Protein AF-A0A9W6LP93-F1 (afdb_monomer_lite)

Foldseek 3Di:
DDPDPDDDPVLLVVLLVCQQLADDLVVSCVVVVHDSVVSVVVCVVVVRDGHPNPVVVVVVVVVVVVVVLVVVLVVVVVVLVVLVVVLVVVVVVCVVVVNDPPDPVVVVVSVVSVVVSVVVVVVSCVVSVDDDPVRVVVVVVVVVVVVVVVVCVVVVNPPPDPPPPPPD

Radius of gyration: 28.17 Å; chains: 1; bounding box: 49×74×69 Å

Secondary structure (DSSP, 8-state):
-----PPPHHHHHHHHHHHHTT--HHHHHHHTT--HHHHHHHHHHTTPPPPSTHHHHHHHHHHHHHHHHHHHHHHHHHHHHHHHHHHHHHHHHHHHHT---SSHHHHHHHHHHHHHHHHHHHHHHHHTTPPPHHHHHHHHHHHHHHHHHHHHHHTT------------

Structure (mmCIF, N/CA/C/O backbone):
data_AF-A0A9W6LP93-F1
#
_entry.id   AF-A0A9W6LP93-F1
#
loop_
_atom_site.group_PDB
_atom_site.id
_atom_site.type_symbol
_atom_site.label_atom_id
_atom_site.label_alt_id
_atom_site.label_comp_id
_atom_site.label_asym_id
_atom_site.label_entity_id
_atom_site.label_seq_id
_atom_site.pdbx_PDB_ins_code
_atom_site.Cartn_x
_atom_site.Cartn_y
_atom_site.Cartn_z
_atom_site.occupancy
_atom_site.B_iso_or_equiv
_atom_site.auth_seq_id
_atom_site.auth_comp_id
_atom_site.auth_asym_id
_atom_site.auth_atom_id
_atom_site.pdbx_PDB_model_num
ATOM 1 N N . MET A 1 1 ? 4.139 37.534 33.319 1.00 37.84 1 MET A N 1
ATOM 2 C CA . MET A 1 1 ? 2.987 36.620 33.136 1.00 37.84 1 MET A CA 1
ATOM 3 C C . MET A 1 1 ? 2.966 36.154 31.688 1.00 37.84 1 MET A C 1
ATOM 5 O O . MET A 1 1 ? 2.902 36.997 30.801 1.00 37.84 1 MET A O 1
ATOM 9 N N . ALA A 1 2 ? 3.102 34.851 31.432 1.00 42.28 2 ALA A N 1
ATOM 10 C CA . ALA A 1 2 ? 3.089 34.320 30.070 1.00 42.28 2 ALA A CA 1
ATOM 11 C C . ALA A 1 2 ? 1.690 34.501 29.456 1.00 42.28 2 ALA A C 1
ATOM 13 O O . ALA A 1 2 ? 0.697 34.064 30.034 1.00 42.28 2 ALA A O 1
ATOM 14 N N . LYS A 1 3 ? 1.603 35.183 28.306 1.00 46.81 3 LYS A N 1
ATOM 15 C CA . LYS A 1 3 ? 0.358 35.322 27.539 1.00 46.81 3 LYS A CA 1
ATOM 16 C C . LYS A 1 3 ? -0.123 33.922 27.153 1.00 46.81 3 LYS A C 1
ATOM 18 O O . LYS A 1 3 ? 0.509 33.273 26.323 1.00 46.81 3 LYS A O 1
ATOM 23 N N . TYR A 1 4 ? -1.226 33.458 27.736 1.00 54.25 4 TYR A N 1
ATOM 24 C CA . TYR A 1 4 ? -1.895 32.241 27.281 1.00 54.25 4 TYR A CA 1
ATOM 25 C C . TYR A 1 4 ? -2.209 32.396 25.788 1.00 54.25 4 TYR A C 1
ATOM 27 O O . TYR A 1 4 ? -2.968 33.288 25.400 1.00 54.25 4 TYR A O 1
ATOM 35 N N . LYS A 1 5 ? -1.589 31.568 24.936 1.00 62.09 5 LYS A N 1
ATOM 36 C CA . LYS A 1 5 ? -1.922 31.508 23.507 1.00 62.09 5 LYS A CA 1
ATOM 37 C C . LYS A 1 5 ? -3.396 31.122 23.406 1.00 62.09 5 LYS A C 1
ATOM 39 O O . LYS A 1 5 ? -3.784 30.018 23.781 1.00 62.09 5 LYS A O 1
ATOM 44 N N . LYS A 1 6 ? -4.226 32.060 22.953 1.00 69.19 6 LYS A N 1
ATOM 45 C CA . LYS A 1 6 ? -5.655 31.832 22.749 1.00 69.19 6 LYS A CA 1
ATOM 46 C C . LYS A 1 6 ? -5.806 30.787 21.643 1.00 69.19 6 LYS A C 1
ATOM 48 O O . LYS A 1 6 ? -5.280 30.979 20.549 1.00 69.19 6 LYS A O 1
ATOM 53 N N . ILE A 1 7 ? -6.485 29.683 21.942 1.00 76.81 7 ILE A N 1
ATOM 54 C CA . ILE A 1 7 ? -6.776 28.640 20.954 1.00 76.81 7 ILE A CA 1
ATOM 55 C C . ILE A 1 7 ? -7.677 29.258 19.870 1.00 76.81 7 ILE A C 1
ATOM 57 O O . ILE A 1 7 ? -8.696 29.861 20.227 1.00 76.81 7 ILE A O 1
ATOM 61 N N . PRO A 1 8 ? -7.325 29.143 18.576 1.00 84.50 8 PRO A N 1
ATOM 62 C CA . PRO A 1 8 ? -8.173 29.614 17.486 1.00 84.50 8 PRO A CA 1
ATOM 63 C C . PRO A 1 8 ? -9.563 28.971 17.532 1.00 84.50 8 PRO A C 1
ATOM 65 O O . PRO A 1 8 ? -9.696 27.788 17.843 1.00 84.50 8 PRO A O 1
ATOM 68 N N . THR A 1 9 ? -10.606 29.731 17.191 1.00 83.06 9 THR A N 1
ATOM 69 C CA . THR A 1 9 ? -12.001 29.260 17.265 1.00 83.06 9 THR A CA 1
ATOM 70 C C . THR A 1 9 ? -12.235 28.001 16.429 1.00 83.06 9 THR A C 1
ATOM 72 O O . THR A 1 9 ? -12.876 27.076 16.910 1.00 83.06 9 THR A O 1
ATOM 75 N N . GLN A 1 10 ? -11.652 27.926 15.227 1.00 84.44 10 GLN A N 1
ATOM 76 C CA . GLN A 1 10 ? -11.741 26.749 14.352 1.00 84.44 10 GLN A CA 1
ATOM 77 C C . GLN A 1 10 ? -11.170 25.492 15.021 1.00 84.44 10 GLN A C 1
ATOM 79 O O . GLN A 1 10 ? -11.853 24.476 15.115 1.00 84.44 10 GLN A O 1
ATOM 84 N N . LEU A 1 11 ? -9.964 25.603 15.585 1.00 86.75 11 LEU A N 1
ATOM 85 C CA . LEU A 1 11 ? -9.295 24.510 16.289 1.00 86.75 11 LEU A CA 1
ATOM 86 C C . LEU A 1 11 ? -10.119 24.033 17.492 1.00 86.75 11 LEU A C 1
ATOM 88 O O . LEU A 1 11 ? -10.271 22.843 17.738 1.00 86.75 11 LEU A O 1
ATOM 92 N N . LYS A 1 12 ? -10.714 24.973 18.227 1.00 88.50 12 LYS A N 1
ATOM 93 C CA . LYS A 1 12 ? -11.593 24.668 19.354 1.00 88.50 12 LYS A CA 1
ATOM 94 C C . LYS A 1 12 ? -12.866 23.931 18.927 1.00 88.50 12 LYS A C 1
ATOM 96 O O . LYS A 1 12 ? -13.280 23.010 19.625 1.00 88.50 12 LYS A O 1
ATOM 101 N N . THR A 1 13 ? -13.472 24.304 17.799 1.00 87.62 13 THR A N 1
ATOM 102 C CA . THR A 1 13 ? -14.646 23.612 17.246 1.00 87.62 13 THR A CA 1
ATOM 103 C C . THR A 1 13 ? -14.311 22.185 16.816 1.00 87.62 13 THR A C 1
ATOM 105 O O . THR A 1 13 ? -15.096 21.278 17.079 1.00 87.62 13 THR A O 1
ATOM 108 N N . GLU A 1 14 ? -13.148 21.960 16.204 1.00 87.00 14 GLU A N 1
ATOM 109 C CA . GLU A 1 14 ? -12.688 20.612 15.844 1.00 87.00 14 GLU A CA 1
ATOM 110 C C . GLU A 1 14 ? -12.449 19.736 17.074 1.00 87.00 14 GLU A C 1
ATOM 112 O O . GLU A 1 14 ? -12.938 18.607 17.138 1.00 87.00 14 GLU A O 1
ATOM 117 N N . ILE A 1 15 ? -11.763 20.276 18.085 1.00 89.75 15 ILE A N 1
ATOM 118 C CA . ILE A 1 15 ? -11.504 19.569 19.342 1.00 89.75 15 ILE A CA 1
ATOM 119 C C . ILE A 1 15 ? -12.822 19.241 20.054 1.00 89.75 15 ILE A C 1
ATOM 121 O O . ILE A 1 15 ? -12.988 18.119 20.532 1.00 89.75 15 ILE A O 1
ATOM 125 N N . LYS A 1 16 ? -13.775 20.183 20.082 1.00 88.75 16 LYS A N 1
ATOM 126 C CA . LYS A 1 16 ? -15.115 19.960 20.637 1.00 88.75 16 LYS A CA 1
ATOM 127 C C . LYS A 1 16 ? -15.821 18.812 19.920 1.00 88.75 16 LYS A C 1
ATOM 129 O O . LYS A 1 16 ? -16.238 17.873 20.583 1.00 88.75 16 LYS A O 1
ATOM 134 N N . LYS A 1 17 ? -15.888 18.837 18.583 1.00 86.94 17 LYS A N 1
ATOM 135 C CA . LYS A 1 17 ? -16.506 17.760 17.788 1.00 86.94 17 LYS A CA 1
ATOM 136 C C . LYS A 1 17 ? -15.881 16.396 18.082 1.00 86.94 17 LYS A C 1
ATOM 138 O O . LYS A 1 17 ? -16.599 15.416 18.246 1.00 86.94 17 LYS A O 1
ATOM 143 N N . ALA A 1 18 ? -14.554 16.328 18.174 1.00 82.94 18 ALA A N 1
ATOM 144 C CA . ALA A 1 18 ? -13.855 15.081 18.463 1.00 82.94 18 ALA A CA 1
ATOM 145 C C . ALA A 1 18 ? -14.133 14.574 19.891 1.00 82.94 18 ALA A C 1
ATOM 147 O O . ALA A 1 18 ? -14.375 13.384 20.093 1.00 82.94 18 ALA A O 1
ATOM 148 N N . TYR A 1 19 ? -14.160 15.470 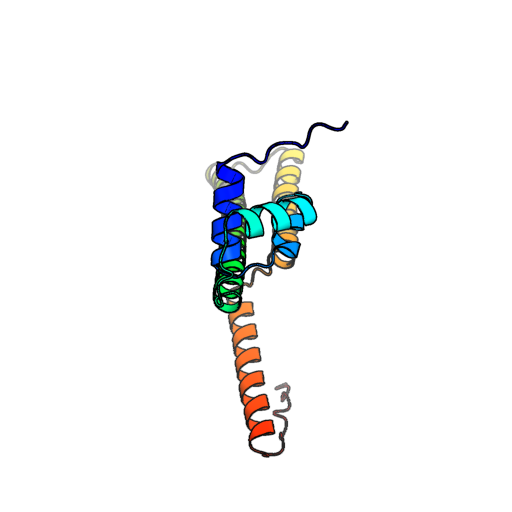20.880 1.00 86.69 19 TYR A N 1
ATOM 149 C CA . TYR A 1 19 ? -14.516 15.129 22.258 1.00 86.69 19 TYR A CA 1
ATOM 150 C C . TYR A 1 19 ? -15.979 14.673 22.381 1.00 86.69 19 TYR A C 1
ATOM 152 O O . TYR A 1 19 ? -16.273 13.655 23.012 1.00 86.69 19 TYR A O 1
ATOM 160 N N . GLU A 1 20 ? -16.892 15.374 21.709 1.00 85.31 20 GLU A N 1
ATOM 161 C CA . GLU A 1 20 ? -18.321 15.047 21.673 1.00 85.31 20 GLU A CA 1
ATOM 162 C C . GLU A 1 20 ? -18.627 13.756 20.926 1.00 85.31 20 GLU A C 1
ATOM 164 O O . GLU A 1 20 ? -19.618 13.097 21.219 1.00 85.31 20 GLU A O 1
ATOM 169 N N . ALA A 1 21 ? -17.749 13.332 20.026 1.00 77.25 21 ALA A N 1
ATOM 170 C CA . ALA A 1 21 ? -17.847 12.027 19.398 1.00 77.25 21 ALA A CA 1
ATOM 171 C C . ALA A 1 21 ? -17.104 10.918 20.189 1.00 77.25 21 ALA A C 1
ATOM 173 O O . ALA A 1 21 ? -17.240 9.737 19.875 1.00 77.25 21 ALA A O 1
ATOM 174 N N . GLY A 1 22 ? -16.416 11.258 21.289 1.00 76.31 22 GLY A N 1
ATOM 175 C CA . GLY A 1 22 ? -15.951 10.306 22.309 1.00 76.31 22 GLY A CA 1
ATOM 176 C C . GLY A 1 22 ? -14.435 10.185 22.494 1.00 76.31 22 GLY A C 1
ATOM 177 O O . GLY A 1 22 ? -13.992 9.338 23.276 1.00 76.31 22 GLY A O 1
ATOM 178 N N . VAL A 1 23 ? -13.629 11.010 21.816 1.00 81.75 23 VAL A N 1
ATOM 179 C CA . VAL A 1 23 ? -12.166 11.057 22.014 1.00 81.75 23 VAL A CA 1
ATOM 180 C C . VAL A 1 23 ? -11.833 11.645 23.389 1.00 81.75 23 VAL A C 1
ATOM 182 O O . VAL A 1 23 ? -12.541 12.518 23.887 1.00 81.75 23 VAL A O 1
ATOM 185 N N . ASP A 1 24 ? -10.770 11.164 24.040 1.00 83.81 24 ASP A N 1
ATOM 186 C CA . ASP A 1 24 ? -10.364 11.690 25.344 1.00 83.81 24 ASP A CA 1
ATOM 187 C C . ASP A 1 24 ? -9.682 13.065 25.239 1.00 83.81 24 ASP A C 1
ATOM 189 O O . ASP A 1 24 ? -8.966 13.348 24.278 1.00 83.81 24 ASP A O 1
ATOM 193 N N . LEU A 1 25 ? -9.860 13.922 26.250 1.00 86.81 25 LEU A N 1
ATOM 194 C CA . LEU A 1 25 ? -9.180 15.221 26.310 1.00 86.81 25 LEU A CA 1
ATOM 195 C C . LEU A 1 25 ? -7.658 15.062 26.377 1.00 86.81 25 LEU A C 1
ATOM 197 O O . LEU A 1 25 ? -6.948 15.940 25.890 1.00 86.81 25 LEU A O 1
ATOM 201 N N . VAL A 1 26 ? -7.155 13.964 26.953 1.00 86.88 26 VAL A N 1
ATOM 202 C CA . VAL A 1 26 ? -5.719 13.655 26.961 1.00 86.88 26 VAL A CA 1
ATOM 203 C C . VAL A 1 26 ? -5.217 13.424 25.534 1.00 86.88 26 VAL A C 1
ATOM 205 O O . VAL A 1 26 ? -4.268 14.082 25.109 1.00 86.88 26 VAL A O 1
ATOM 208 N N . ASP A 1 27 ? -5.899 12.586 24.755 1.00 82.56 27 ASP A N 1
ATOM 209 C CA . ASP A 1 27 ? -5.523 12.291 23.365 1.00 82.56 27 ASP A CA 1
ATOM 210 C C . ASP A 1 27 ? -5.591 13.551 22.487 1.00 82.56 27 ASP A C 1
ATOM 212 O O . ASP A 1 27 ? -4.694 13.827 21.688 1.00 82.56 27 ASP A O 1
ATOM 216 N N . LEU A 1 28 ? -6.624 14.375 22.687 1.00 86.38 28 LEU A N 1
ATOM 217 C CA . LEU A 1 28 ? -6.778 15.656 21.994 1.00 86.38 28 LEU A CA 1
ATOM 218 C C . LEU A 1 28 ? -5.684 16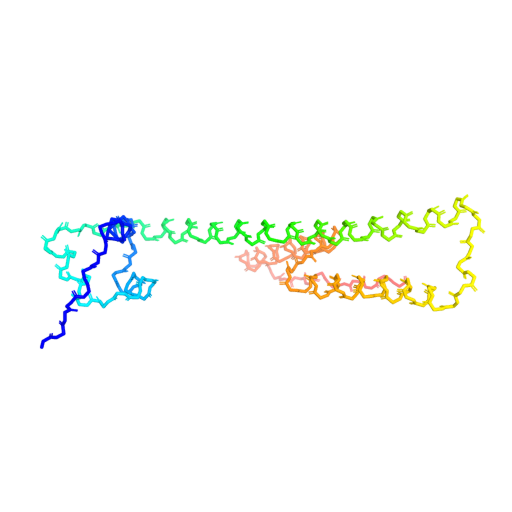.659 22.378 1.00 86.38 28 LEU A C 1
ATOM 220 O O . LEU A 1 28 ? -5.221 17.414 21.523 1.00 86.38 28 LEU A O 1
ATOM 224 N N . SER A 1 29 ? -5.240 16.652 23.639 1.00 86.81 29 SER A N 1
ATOM 225 C CA . SER A 1 29 ? -4.146 17.508 24.112 1.00 86.81 29 SER A CA 1
ATOM 226 C C . SER A 1 29 ? -2.825 17.192 23.406 1.00 86.81 29 SER A C 1
ATOM 228 O O . SER A 1 29 ? -2.111 18.109 22.996 1.00 86.81 29 SER A O 1
ATOM 230 N N . ILE A 1 30 ? -2.557 15.902 23.175 1.00 83.44 30 ILE A N 1
ATOM 231 C CA . ILE A 1 30 ? -1.377 15.420 22.451 1.00 83.44 30 ILE A CA 1
ATOM 232 C C . ILE A 1 30 ? -1.504 15.761 20.963 1.00 83.44 30 ILE A C 1
ATOM 234 O O . ILE A 1 30 ? -0.630 16.429 20.416 1.00 83.44 30 ILE A O 1
ATOM 238 N N . LYS A 1 31 ? -2.617 15.369 20.323 1.00 83.75 31 LYS A N 1
ATOM 239 C CA . LYS A 1 31 ? -2.844 15.547 18.878 1.00 83.75 31 LYS A CA 1
ATOM 240 C C . LYS A 1 31 ? -2.739 17.005 18.436 1.00 83.75 31 LYS A C 1
ATOM 242 O O . LYS A 1 31 ? -2.149 17.293 17.401 1.00 83.75 31 LYS A O 1
ATOM 247 N N . TYR A 1 32 ? -3.319 17.919 19.210 1.00 84.62 32 TYR A N 1
ATOM 248 C CA . TYR A 1 32 ? -3.375 19.336 18.857 1.00 84.62 32 TYR A CA 1
ATOM 249 C C . TYR A 1 32 ? -2.314 20.183 19.568 1.00 84.62 32 TYR A C 1
ATOM 251 O O . TYR A 1 32 ? -2.313 21.406 19.423 1.00 84.62 32 TYR A O 1
ATOM 259 N N . THR A 1 33 ? -1.387 19.568 20.314 1.00 85.38 33 THR A N 1
ATOM 260 C CA . THR A 1 33 ? -0.314 20.256 21.061 1.00 85.38 33 THR A CA 1
ATOM 261 C C . THR A 1 33 ? -0.833 21.355 22.000 1.00 85.38 33 THR A C 1
ATOM 263 O O . THR A 1 33 ? -0.236 22.421 22.159 1.00 85.38 33 THR A O 1
ATOM 266 N N . VAL A 1 34 ? -1.981 21.104 22.631 1.00 85.31 34 VAL A N 1
ATOM 267 C CA . VAL A 1 34 ? -2.620 22.028 23.575 1.00 85.31 34 VAL A CA 1
ATOM 268 C C . VAL A 1 34 ? -2.460 21.483 24.986 1.00 85.31 34 VAL A C 1
ATOM 270 O O . VAL A 1 34 ? -2.640 20.297 25.225 1.00 85.31 34 VAL A O 1
ATOM 273 N N . ASN A 1 35 ? -2.174 22.348 25.958 1.00 87.94 35 ASN A N 1
ATOM 274 C CA . ASN A 1 35 ? -2.078 21.931 27.353 1.00 87.94 35 ASN A CA 1
ATOM 275 C C . ASN A 1 35 ? -3.410 21.327 27.858 1.00 87.94 35 ASN A C 1
ATOM 277 O O . ASN A 1 35 ? -4.460 21.970 27.784 1.00 87.94 35 ASN A O 1
ATOM 281 N N . TYR A 1 36 ? -3.351 20.122 28.436 1.00 87.12 36 TYR A N 1
ATOM 282 C CA . TYR A 1 36 ? -4.517 19.397 28.955 1.00 87.12 36 TYR A CA 1
ATOM 283 C C . TYR A 1 36 ? -5.344 20.204 29.968 1.00 87.12 36 TYR A C 1
ATOM 285 O O . TYR A 1 36 ? -6.569 20.244 29.872 1.00 87.12 36 TYR A O 1
ATOM 293 N N . GLY A 1 37 ? -4.700 20.909 30.904 1.00 85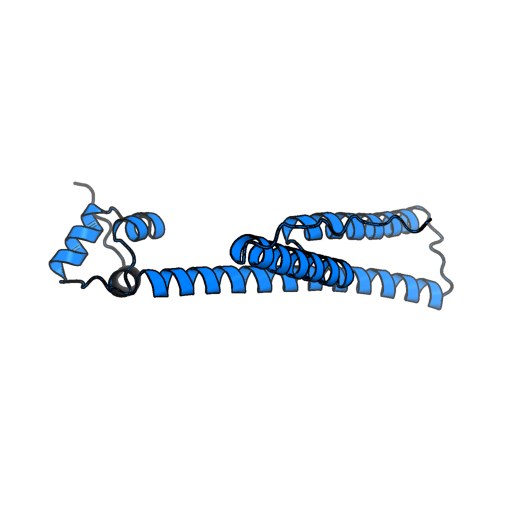.62 37 GLY A N 1
ATOM 294 C CA . GLY A 1 37 ? -5.397 21.747 31.885 1.00 85.62 37 GLY A CA 1
ATOM 295 C C . GLY A 1 37 ? -6.176 22.891 31.230 1.00 85.62 37 GLY A C 1
ATOM 296 O O . GLY A 1 37 ? -7.272 23.235 31.667 1.00 85.62 37 GLY A O 1
ATOM 297 N N . THR A 1 38 ? -5.660 23.425 30.120 1.00 86.00 38 THR A N 1
ATOM 298 C CA . THR A 1 38 ? -6.366 24.442 29.324 1.00 86.00 38 THR A CA 1
ATOM 299 C C . THR A 1 38 ? -7.599 23.849 28.643 1.00 86.00 38 THR A C 1
ATOM 301 O O . THR A 1 38 ? -8.674 24.442 28.707 1.00 86.00 38 THR A O 1
ATOM 304 N N . LEU A 1 39 ? -7.473 22.661 28.043 1.00 88.31 39 LEU A N 1
ATOM 305 C CA . LEU A 1 39 ? -8.597 21.959 27.418 1.00 88.31 39 LEU A CA 1
ATOM 306 C C . LEU A 1 39 ? -9.677 21.565 28.423 1.00 88.31 39 LEU A C 1
ATOM 308 O O . LEU A 1 39 ? -10.854 21.793 28.161 1.00 88.31 39 LEU A O 1
ATOM 312 N N . ARG A 1 40 ? -9.288 21.051 29.593 1.00 88.50 40 ARG A N 1
ATOM 313 C CA . ARG A 1 40 ? -10.213 20.694 30.675 1.00 88.50 40 ARG A CA 1
ATOM 314 C C . ARG A 1 40 ? -11.012 21.903 31.162 1.00 88.50 40 ARG A C 1
ATOM 316 O O . ARG A 1 40 ? -12.225 21.802 31.323 1.00 88.50 40 ARG A O 1
ATOM 323 N N . ASN A 1 41 ? -10.355 23.050 31.337 1.00 90.44 41 ASN A N 1
ATOM 324 C CA . ASN A 1 41 ? -11.024 24.289 31.738 1.00 90.44 41 ASN A CA 1
ATOM 325 C C . ASN A 1 41 ? -12.019 24.774 30.678 1.00 90.44 41 ASN A C 1
ATOM 327 O O . ASN A 1 41 ? -13.111 25.217 31.022 1.00 90.44 41 ASN A O 1
ATOM 331 N N . ILE A 1 42 ? -11.665 24.681 29.394 1.00 88.69 42 ILE A N 1
ATOM 332 C CA . ILE A 1 42 ? -12.557 25.066 28.293 1.00 88.69 42 ILE A CA 1
ATOM 333 C C . ILE A 1 42 ? -13.755 24.121 28.212 1.00 88.69 42 ILE A C 1
ATOM 335 O O . ILE A 1 42 ? -14.887 24.594 28.195 1.00 88.69 42 ILE A O 1
ATOM 339 N N . ALA A 1 43 ? -13.509 22.810 28.211 1.00 87.25 43 ALA A N 1
ATOM 340 C CA . ALA A 1 43 ? -14.552 21.796 28.131 1.00 87.25 43 ALA A CA 1
ATOM 341 C C . ALA A 1 43 ? -15.544 21.911 29.295 1.00 87.25 43 ALA A C 1
ATOM 343 O O . ALA A 1 43 ? -16.746 21.799 29.087 1.00 87.25 43 ALA A O 1
ATOM 344 N N . SER A 1 44 ? -15.050 22.200 30.505 1.00 87.31 44 SER A N 1
ATOM 345 C CA . SER A 1 44 ? -15.898 22.425 31.677 1.00 87.31 44 SER A CA 1
ATOM 346 C C . SER A 1 44 ? -16.673 23.739 31.604 1.00 87.31 44 SER A C 1
ATOM 348 O O . SER A 1 44 ? -17.846 23.757 31.952 1.00 87.31 44 SER A O 1
ATOM 350 N N . LYS A 1 45 ? -16.039 24.840 31.175 1.00 90.25 45 LYS A N 1
ATOM 351 C CA . LYS A 1 45 ? -16.685 26.161 31.096 1.00 90.25 45 LYS A CA 1
ATOM 352 C C . LYS A 1 45 ? -17.779 26.213 30.027 1.00 90.25 45 LYS A C 1
ATOM 354 O O . LYS A 1 45 ? -18.699 27.013 30.134 1.00 90.25 45 LYS A O 1
ATOM 359 N N . GLU A 1 46 ? -17.642 25.401 28.987 1.00 88.56 46 GLU A N 1
ATOM 360 C CA . GLU A 1 46 ? -18.568 25.342 27.854 1.00 88.56 46 GLU A CA 1
ATOM 361 C C . GLU A 1 46 ? -19.424 24.075 27.831 1.00 88.56 46 GLU A C 1
ATOM 363 O O . GLU A 1 46 ? -20.053 23.792 26.812 1.00 88.56 46 GLU A O 1
ATOM 368 N N . GLU A 1 47 ? -19.420 23.316 28.929 1.00 86.44 47 GLU A N 1
ATOM 369 C CA . GLU A 1 47 ? -20.287 22.154 29.149 1.00 86.44 47 GLU A CA 1
ATOM 370 C C . GLU A 1 47 ? -20.231 21.103 28.029 1.00 86.44 47 GLU A C 1
ATOM 372 O O . GLU A 1 47 ? -21.244 20.522 27.634 1.00 86.44 47 GLU A O 1
ATOM 377 N N . TRP A 1 48 ? -19.033 20.839 27.502 1.00 89.56 48 TRP A N 1
ATOM 378 C CA . TRP A 1 48 ? -18.862 19.847 26.445 1.00 89.56 48 TRP A CA 1
ATOM 379 C C . TRP A 1 48 ? -19.259 18.451 26.946 1.00 89.56 48 TRP A C 1
ATOM 381 O O . TRP A 1 48 ? -18.813 18.004 28.006 1.00 89.56 48 TRP A O 1
ATOM 391 N N . GLN A 1 49 ? -20.055 17.733 26.154 1.00 80.94 49 GLN A N 1
ATOM 392 C CA . GLN A 1 49 ? -20.572 16.411 26.511 1.00 80.94 49 GLN A CA 1
ATOM 393 C C . GLN A 1 49 ? -19.742 15.320 25.848 1.00 80.94 49 GLN A C 1
ATOM 395 O O . GLN A 1 49 ? -19.660 15.276 24.630 1.00 80.94 49 GLN A O 1
ATOM 400 N N . LYS A 1 50 ? -19.138 14.408 26.616 1.00 80.69 50 LYS A N 1
ATOM 401 C CA . LYS A 1 50 ? -18.364 13.312 26.016 1.00 80.69 50 LYS A CA 1
ATOM 402 C C . LYS A 1 50 ? -19.302 12.297 25.363 1.00 80.69 50 LYS A C 1
ATOM 404 O O . LYS A 1 50 ? -20.142 11.699 26.037 1.00 80.69 50 LYS A O 1
ATOM 409 N N . GLY A 1 51 ? -19.118 12.052 24.070 1.00 70.56 51 GLY A N 1
ATOM 410 C CA . GLY A 1 51 ? -19.852 11.008 23.358 1.00 70.56 51 GLY A CA 1
ATOM 411 C C . GLY A 1 51 ? -19.480 9.611 23.841 1.00 70.56 51 GLY A C 1
ATOM 412 O O . GLY A 1 51 ? -18.317 9.319 24.117 1.00 70.56 51 GLY A O 1
ATOM 413 N N . LYS A 1 52 ? -20.458 8.700 23.885 1.00 64.00 52 LYS A N 1
ATOM 414 C CA . LYS A 1 52 ? -20.218 7.264 24.138 1.00 64.00 52 LYS A CA 1
ATOM 415 C C . LYS A 1 52 ? -19.652 6.529 22.913 1.00 64.00 52 LYS A C 1
ATOM 417 O O . LYS A 1 52 ? -19.305 5.356 23.000 1.00 64.00 52 LYS A O 1
ATOM 422 N N . SER A 1 53 ? -19.512 7.223 21.787 1.00 63.78 53 SER A N 1
ATOM 423 C CA . SER A 1 53 ? -19.191 6.662 20.472 1.00 63.78 53 SER A CA 1
ATOM 424 C C . SER A 1 53 ? -17.695 6.434 20.229 1.00 63.78 53 SER A C 1
ATOM 426 O O . SER A 1 53 ? -17.298 6.254 19.082 1.00 63.78 53 SER A O 1
ATOM 428 N N . LYS A 1 54 ? -16.857 6.393 21.278 1.00 64.69 54 LYS A N 1
ATOM 429 C CA . LYS A 1 54 ? -15.397 6.206 21.161 1.00 64.69 54 LYS A CA 1
ATOM 430 C C . LYS A 1 54 ? -15.028 5.012 20.275 1.00 64.69 54 LYS A C 1
ATOM 432 O O . LYS A 1 54 ? -14.130 5.140 19.453 1.00 64.69 54 LYS A O 1
ATOM 437 N N . ALA A 1 55 ? -15.735 3.889 20.410 1.00 62.47 55 ALA A N 1
ATOM 438 C CA . ALA A 1 55 ? -15.506 2.702 19.586 1.00 62.47 55 ALA A CA 1
ATOM 439 C C . ALA A 1 55 ? -15.828 2.947 18.101 1.00 62.47 55 ALA A C 1
ATOM 441 O O . ALA A 1 55 ? -15.066 2.536 17.236 1.00 62.47 55 ALA A O 1
ATOM 442 N N . ILE A 1 56 ? -16.910 3.675 17.809 1.00 65.19 56 ILE A N 1
ATOM 443 C CA . ILE A 1 56 ? -17.321 4.022 16.439 1.00 65.19 56 ILE A CA 1
ATOM 444 C C . ILE A 1 56 ? -16.325 5.004 15.815 1.00 65.19 56 ILE A C 1
ATOM 446 O O . ILE A 1 56 ? -15.934 4.838 14.668 1.00 65.19 56 ILE A O 1
ATOM 450 N N . LEU A 1 57 ? -15.860 6.001 16.573 1.00 65.81 57 LEU A N 1
ATOM 451 C CA . LEU A 1 57 ? -14.817 6.908 16.103 1.00 65.81 57 LEU A CA 1
ATOM 452 C C . LEU A 1 57 ? -13.477 6.212 15.885 1.00 65.81 57 LEU A C 1
ATOM 454 O O . LEU A 1 57 ? -12.803 6.501 14.906 1.00 65.81 57 LEU A O 1
ATOM 458 N N . GLN A 1 58 ? -13.066 5.336 16.803 1.00 68.06 58 GLN A N 1
ATOM 459 C CA . GLN A 1 58 ? -11.836 4.566 16.640 1.00 68.06 58 GLN A CA 1
ATOM 460 C C . GLN A 1 58 ? -11.919 3.695 15.392 1.00 68.06 58 GLN A C 1
ATOM 462 O O . GLN A 1 58 ? -10.975 3.685 14.614 1.00 68.06 58 GLN A O 1
ATOM 467 N N . GLN A 1 59 ? -13.063 3.050 15.167 1.00 71.19 59 GLN A N 1
ATOM 468 C CA . GLN A 1 59 ? -13.317 2.290 13.952 1.00 71.19 59 GLN A CA 1
ATOM 469 C C . GLN A 1 59 ? -13.228 3.177 12.702 1.00 71.19 59 GLN A C 1
ATOM 471 O O . GLN A 1 59 ? -12.496 2.838 11.783 1.00 71.19 59 GLN A O 1
ATOM 476 N N . ALA A 1 60 ? -13.874 4.347 12.698 1.00 71.62 60 ALA A N 1
ATOM 477 C CA . ALA A 1 60 ? -13.834 5.275 11.567 1.00 71.62 60 ALA A CA 1
ATOM 478 C C . ALA A 1 60 ? -12.420 5.819 11.283 1.00 71.62 60 ALA A C 1
ATOM 480 O O . ALA A 1 60 ? -12.036 5.968 10.129 1.00 71.62 60 ALA A O 1
ATOM 481 N N . ILE A 1 61 ? -11.627 6.097 12.324 1.00 72.56 61 ILE A N 1
ATOM 482 C CA . ILE A 1 61 ? -10.226 6.528 12.183 1.00 72.56 61 ILE A CA 1
ATOM 483 C C . ILE A 1 61 ? -9.370 5.390 11.618 1.00 72.56 61 ILE A C 1
ATOM 485 O O . ILE A 1 61 ? -8.548 5.625 10.740 1.00 72.56 61 ILE A O 1
ATOM 489 N N . ILE A 1 62 ? -9.568 4.160 12.100 1.00 75.06 62 ILE A N 1
ATOM 490 C CA . ILE A 1 62 ? -8.867 2.978 11.586 1.00 75.06 62 ILE A CA 1
ATOM 491 C C . ILE A 1 62 ? -9.239 2.735 10.119 1.00 75.06 62 ILE A C 1
ATOM 493 O O . ILE A 1 62 ? -8.358 2.465 9.310 1.00 75.06 62 ILE A O 1
ATOM 497 N N . GLU A 1 63 ? -10.515 2.855 9.758 1.00 76.81 63 GLU A N 1
ATOM 498 C CA . GLU A 1 63 ? -10.991 2.706 8.378 1.00 76.81 63 GLU A CA 1
ATOM 499 C C . GLU A 1 63 ? -10.430 3.787 7.446 1.00 76.81 63 GLU A C 1
ATOM 501 O O . GLU A 1 63 ? -10.013 3.469 6.332 1.00 76.81 63 GLU A O 1
ATOM 506 N N . ASP A 1 64 ? -10.354 5.038 7.903 1.00 78.25 64 ASP A N 1
ATOM 507 C CA . ASP A 1 64 ? -9.731 6.144 7.166 1.00 78.25 64 ASP A CA 1
ATOM 508 C C . ASP A 1 64 ? -8.224 5.903 6.958 1.00 78.25 64 ASP A C 1
ATOM 510 O O . ASP A 1 64 ? -7.721 6.008 5.838 1.00 78.25 64 ASP A O 1
ATOM 514 N N . ASP A 1 65 ? -7.505 5.483 8.002 1.00 75.62 65 ASP A N 1
ATOM 515 C CA . ASP A 1 65 ? -6.083 5.134 7.910 1.00 75.62 65 ASP A CA 1
ATOM 516 C C . ASP A 1 65 ? -5.836 3.926 6.992 1.00 75.62 65 ASP A C 1
ATOM 518 O O . ASP A 1 65 ? -4.855 3.908 6.243 1.00 75.62 65 ASP A O 1
ATOM 522 N N . ILE A 1 66 ? -6.712 2.915 7.019 1.00 79.50 66 ILE A N 1
ATOM 523 C CA . ILE A 1 66 ? -6.650 1.769 6.101 1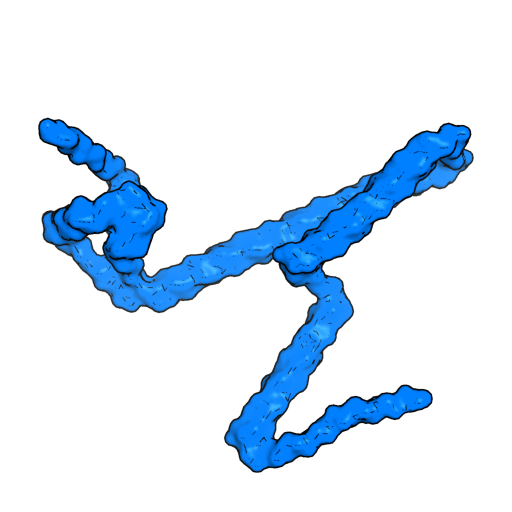.00 79.50 66 ILE A CA 1
ATOM 524 C C . ILE A 1 66 ? -6.873 2.244 4.666 1.00 79.50 66 ILE A C 1
ATOM 526 O O . ILE A 1 66 ? -6.089 1.886 3.788 1.00 79.50 66 ILE A O 1
ATOM 530 N N . SER A 1 67 ? -7.895 3.066 4.430 1.00 80.69 67 SER A N 1
ATOM 531 C CA . SER A 1 67 ? -8.233 3.569 3.094 1.00 80.69 67 SER A CA 1
ATOM 532 C C . SER A 1 67 ? -7.074 4.367 2.499 1.00 80.69 67 SER A C 1
ATOM 534 O O . SER A 1 67 ? -6.613 4.051 1.406 1.00 80.69 67 SER A O 1
ATOM 536 N N . LYS A 1 68 ? -6.491 5.295 3.267 1.00 84.88 68 LYS A N 1
ATOM 537 C CA . LYS A 1 68 ? -5.301 6.062 2.857 1.00 84.88 68 LYS A CA 1
ATOM 538 C C . LYS A 1 68 ? -4.100 5.177 2.541 1.00 84.88 68 LYS A C 1
ATOM 540 O O . LYS A 1 68 ? -3.347 5.451 1.610 1.00 84.88 68 LYS A O 1
ATOM 545 N N . ARG A 1 69 ? -3.890 4.106 3.314 1.00 80.75 69 ARG A N 1
ATOM 546 C CA . ARG A 1 69 ? -2.806 3.143 3.055 1.00 80.75 69 ARG A CA 1
ATOM 547 C C . ARG A 1 69 ? -3.040 2.345 1.777 1.00 80.75 69 ARG A C 1
ATOM 549 O O . ARG A 1 69 ? -2.075 2.066 1.071 1.00 80.75 69 ARG A O 1
ATOM 556 N N . VAL A 1 70 ? -4.289 1.982 1.485 1.00 83.56 70 VAL A N 1
ATOM 557 C CA . VAL A 1 70 ? -4.661 1.310 0.233 1.00 83.56 70 VAL A CA 1
ATOM 558 C C . VAL A 1 70 ? -4.452 2.246 -0.954 1.00 83.56 70 VAL A C 1
ATOM 560 O O . VAL A 1 70 ? -3.798 1.847 -1.912 1.00 83.56 70 VAL A O 1
ATOM 563 N N . GLU A 1 71 ? -4.903 3.497 -0.859 1.00 87.25 71 GLU A N 1
ATOM 564 C CA . GLU A 1 71 ? -4.692 4.512 -1.897 1.00 87.25 71 GLU A CA 1
ATOM 565 C C . GLU A 1 71 ? -3.203 4.717 -2.196 1.00 87.25 71 GLU A C 1
ATOM 567 O O . GLU A 1 71 ? -2.787 4.632 -3.350 1.00 87.25 71 GLU A O 1
ATOM 572 N N . LEU A 1 72 ? -2.379 4.895 -1.157 1.00 84.50 72 LEU A N 1
ATOM 573 C CA . LEU A 1 72 ? -0.932 5.055 -1.311 1.00 84.50 72 LEU A CA 1
ATOM 574 C C . LEU A 1 72 ? -0.283 3.825 -1.960 1.00 84.50 72 LEU A C 1
ATOM 576 O O . LEU A 1 72 ? 0.598 3.951 -2.810 1.00 84.50 72 LEU A O 1
ATOM 580 N N . ARG A 1 73 ? -0.712 2.618 -1.572 1.00 83.12 73 ARG A N 1
ATOM 581 C CA . ARG A 1 73 ? -0.224 1.376 -2.181 1.00 83.12 73 ARG A CA 1
ATOM 582 C C . ARG A 1 73 ? -0.558 1.334 -3.673 1.00 83.12 73 ARG A C 1
ATOM 584 O O . ARG A 1 73 ? 0.311 1.003 -4.478 1.00 83.12 73 ARG A O 1
ATOM 591 N N . ASP A 1 74 ? -1.792 1.661 -4.037 1.00 85.38 74 ASP A N 1
ATOM 592 C CA . ASP A 1 74 ? -2.263 1.600 -5.420 1.00 85.38 74 ASP A CA 1
ATOM 593 C C . ASP A 1 74 ? -1.589 2.681 -6.291 1.00 85.38 74 ASP A C 1
ATOM 595 O O . ASP A 1 74 ? -1.197 2.406 -7.429 1.00 85.38 74 ASP A O 1
ATOM 599 N N . GLU A 1 75 ? -1.340 3.870 -5.734 1.00 89.44 75 GLU A N 1
ATOM 600 C CA . GLU A 1 75 ? -0.554 4.937 -6.367 1.00 89.44 75 GLU A CA 1
ATOM 601 C C . GLU A 1 75 ? 0.875 4.466 -6.694 1.00 89.44 75 GLU A C 1
ATOM 603 O O . GLU A 1 75 ? 1.359 4.612 -7.820 1.00 89.44 75 GLU A O 1
ATOM 608 N N . ILE A 1 76 ? 1.534 3.819 -5.730 1.00 85.69 76 ILE A N 1
ATOM 609 C CA . ILE A 1 76 ? 2.901 3.309 -5.876 1.00 85.69 76 ILE A CA 1
ATOM 610 C C . ILE A 1 76 ? 2.984 2.195 -6.919 1.00 85.69 76 ILE A C 1
ATOM 612 O O . ILE A 1 76 ? 3.898 2.192 -7.749 1.00 85.69 76 ILE A O 1
ATOM 616 N N . ILE A 1 77 ? 2.010 1.282 -6.941 1.00 84.81 77 ILE A N 1
ATOM 617 C CA . ILE A 1 77 ? 1.890 0.281 -8.011 1.00 84.81 77 ILE A CA 1
ATOM 618 C C . ILE A 1 77 ? 1.780 0.981 -9.373 1.00 84.81 77 ILE A C 1
ATOM 620 O O . ILE A 1 77 ? 2.485 0.604 -10.316 1.00 84.81 77 ILE A O 1
ATOM 624 N N . GLY A 1 78 ? 0.953 2.026 -9.472 1.00 86.94 78 GLY A N 1
ATOM 625 C CA . GLY A 1 78 ? 0.805 2.839 -10.679 1.00 86.94 78 GLY A CA 1
ATOM 626 C C . GLY A 1 78 ? 2.124 3.456 -11.156 1.00 86.94 78 GLY A C 1
ATOM 627 O O . GLY A 1 78 ? 2.443 3.391 -12.347 1.00 86.94 78 GLY A O 1
ATOM 628 N N . TYR A 1 79 ? 2.943 3.985 -10.242 1.00 87.75 79 TYR A N 1
ATOM 629 C CA . TYR A 1 79 ? 4.259 4.528 -10.586 1.00 87.75 79 TYR A CA 1
ATOM 630 C C . TYR A 1 79 ? 5.190 3.481 -11.198 1.00 87.75 79 TYR A C 1
ATOM 632 O O . TYR A 1 79 ? 5.785 3.732 -12.251 1.00 87.75 79 TYR A O 1
ATOM 640 N N . TYR A 1 80 ? 5.281 2.287 -10.608 1.00 85.81 80 TYR A N 1
ATOM 641 C CA . TYR A 1 80 ? 6.114 1.217 -11.164 1.00 85.81 80 TYR A CA 1
ATOM 642 C C . TYR A 1 80 ? 5.613 0.733 -12.525 1.00 85.81 80 TYR A C 1
ATOM 644 O O . TYR A 1 80 ? 6.418 0.527 -13.436 1.00 85.81 80 TYR A O 1
ATOM 652 N N . GLN A 1 81 ? 4.295 0.610 -12.705 1.00 85.81 81 GLN A N 1
ATOM 653 C CA . GLN A 1 81 ? 3.707 0.261 -13.999 1.00 85.81 81 GLN A CA 1
ATOM 654 C C . GLN A 1 81 ? 4.052 1.295 -15.076 1.00 85.81 81 GLN A C 1
ATOM 656 O O . GLN A 1 81 ? 4.396 0.925 -16.199 1.00 85.81 81 GLN A O 1
ATOM 661 N N . ASN A 1 82 ? 4.008 2.585 -14.741 1.00 88.94 82 ASN A N 1
ATOM 662 C CA . ASN A 1 82 ? 4.354 3.660 -15.670 1.00 88.94 82 ASN A CA 1
ATOM 663 C C . ASN A 1 82 ? 5.845 3.661 -16.023 1.00 88.94 82 ASN A C 1
ATOM 665 O O . ASN A 1 82 ? 6.195 3.786 -17.198 1.00 88.94 82 ASN A O 1
ATOM 669 N N . LEU A 1 83 ? 6.728 3.458 -15.039 1.00 87.25 83 LEU A N 1
ATOM 670 C CA . LEU A 1 83 ? 8.165 3.312 -15.286 1.00 87.25 83 LEU A CA 1
ATOM 671 C C . LEU A 1 83 ? 8.458 2.113 -16.193 1.00 87.25 83 LEU A C 1
ATOM 673 O O . LEU A 1 83 ? 9.248 2.226 -17.131 1.00 87.25 83 LEU A O 1
ATOM 677 N N . HIS A 1 84 ? 7.783 0.986 -15.959 1.00 86.44 84 HIS A N 1
ATOM 678 C CA . HIS A 1 84 ? 7.930 -0.206 -16.782 1.00 86.44 84 HIS A CA 1
ATOM 679 C C . HIS A 1 84 ? 7.448 0.026 -18.221 1.00 86.44 84 HIS A C 1
ATOM 681 O O . HIS A 1 84 ? 8.186 -0.262 -19.162 1.00 86.44 84 HIS A O 1
ATOM 687 N N . LYS A 1 85 ? 6.265 0.634 -18.404 1.00 87.94 85 LYS A N 1
ATOM 688 C CA . LYS A 1 85 ? 5.746 1.028 -19.726 1.00 87.94 85 LYS A CA 1
ATOM 689 C C . LYS A 1 85 ? 6.704 1.969 -20.455 1.00 87.94 85 LYS A C 1
ATOM 691 O O . LYS A 1 85 ? 6.967 1.763 -21.630 1.00 87.94 85 LYS A O 1
ATOM 696 N N . SER A 1 86 ? 7.268 2.962 -19.763 1.00 87.31 86 SER A N 1
ATOM 697 C CA . SER A 1 86 ? 8.251 3.887 -20.345 1.00 87.31 86 SER A CA 1
ATOM 698 C C . SER A 1 86 ? 9.505 3.160 -20.840 1.00 87.31 86 SER A C 1
ATOM 700 O O . SER A 1 86 ? 9.957 3.419 -21.955 1.00 87.31 86 SER A O 1
ATOM 702 N N . ASN A 1 87 ? 10.044 2.231 -20.043 1.00 86.00 87 ASN A N 1
ATOM 703 C CA . ASN A 1 87 ? 11.201 1.427 -20.442 1.00 86.00 87 ASN A CA 1
ATOM 704 C C . ASN A 1 87 ? 10.874 0.534 -21.652 1.00 86.00 87 ASN A C 1
ATOM 706 O O . ASN A 1 87 ? 11.681 0.444 -22.576 1.00 86.00 87 ASN A O 1
ATOM 710 N N . LEU A 1 88 ? 9.689 -0.085 -21.671 1.00 84.69 88 LEU A N 1
ATOM 711 C CA . LEU A 1 88 ? 9.239 -0.930 -22.778 1.00 84.69 88 LEU A CA 1
ATOM 712 C C . LEU A 1 88 ? 9.051 -0.130 -24.072 1.00 84.69 88 LEU A C 1
ATOM 714 O O . LEU A 1 88 ? 9.573 -0.530 -25.107 1.00 84.69 88 LEU A O 1
ATOM 718 N N . SER A 1 89 ? 8.376 1.022 -24.017 1.00 86.25 89 SER A N 1
ATOM 719 C CA . SER A 1 89 ? 8.193 1.892 -25.185 1.00 86.25 89 SER A CA 1
ATOM 720 C C . SER A 1 89 ? 9.530 2.318 -25.789 1.00 86.25 89 SER A C 1
ATOM 722 O O . SER A 1 89 ? 9.687 2.304 -27.006 1.00 86.25 89 SER A O 1
ATOM 724 N N . TYR A 1 90 ? 10.516 2.639 -24.947 1.00 84.88 90 TYR A N 1
ATOM 725 C CA . TYR A 1 90 ? 11.857 2.986 -25.411 1.00 84.88 90 TYR A CA 1
ATOM 726 C C . TYR A 1 90 ? 12.548 1.815 -26.128 1.00 84.88 90 TYR A C 1
ATOM 728 O O . TYR A 1 90 ? 13.137 2.005 -27.190 1.00 84.88 90 TYR A O 1
ATOM 736 N N . LEU A 1 91 ? 12.439 0.594 -25.591 1.00 83.88 91 LEU A N 1
ATOM 737 C CA . LEU A 1 91 ? 12.969 -0.613 -26.237 1.00 83.88 91 LEU A CA 1
ATOM 738 C C . LEU A 1 91 ? 12.291 -0.888 -27.589 1.00 83.88 91 LEU A C 1
ATOM 740 O O . LEU A 1 91 ? 12.982 -1.170 -28.566 1.00 83.88 91 LEU A O 1
ATOM 744 N N . MET A 1 92 ? 10.966 -0.741 -27.666 1.00 84.75 92 MET A N 1
ATOM 745 C CA . MET A 1 92 ? 10.209 -0.913 -28.912 1.00 84.75 92 MET A CA 1
ATOM 746 C C . MET A 1 92 ? 10.586 0.130 -29.973 1.00 84.75 92 MET A C 1
ATOM 748 O O . MET A 1 92 ? 10.647 -0.188 -31.158 1.00 84.75 92 MET A O 1
ATOM 752 N N . GLU A 1 93 ? 10.854 1.379 -29.579 1.00 84.81 93 GLU A N 1
ATOM 753 C CA . GLU A 1 93 ? 11.324 2.410 -30.513 1.00 84.81 93 GLU A CA 1
ATOM 754 C C . GLU A 1 93 ? 12.710 2.100 -31.083 1.00 84.81 93 GLU A C 1
ATOM 756 O O . GLU A 1 93 ? 12.929 2.297 -32.281 1.00 84.81 93 GLU A O 1
ATOM 761 N N . LEU A 1 94 ? 13.633 1.612 -30.247 1.00 81.69 94 LEU A N 1
ATOM 762 C CA . LEU A 1 94 ? 14.962 1.179 -30.687 1.00 81.69 94 LEU A CA 1
ATOM 763 C C . LEU A 1 94 ? 14.861 0.017 -31.682 1.00 81.69 94 LEU A C 1
ATOM 765 O O . LEU A 1 94 ? 15.497 0.045 -32.736 1.00 81.69 94 LEU A O 1
ATOM 769 N N . GLU A 1 95 ? 14.007 -0.965 -31.383 1.00 80.69 95 GLU A N 1
ATOM 770 C CA . GLU A 1 95 ? 13.737 -2.096 -32.270 1.00 80.69 95 GLU A CA 1
ATOM 771 C C . GLU A 1 95 ? 13.143 -1.634 -33.608 1.00 80.69 95 GLU A C 1
ATOM 773 O O . GLU A 1 95 ? 13.646 -2.003 -34.669 1.00 80.69 95 GLU A O 1
ATOM 778 N N . ARG A 1 96 ? 12.137 -0.749 -33.579 1.00 84.50 96 ARG A N 1
ATOM 779 C CA . ARG A 1 96 ? 11.475 -0.228 -34.787 1.00 84.50 96 ARG A CA 1
ATOM 780 C C . ARG A 1 96 ? 12.424 0.544 -35.702 1.00 84.50 96 ARG A C 1
ATOM 782 O O . ARG A 1 96 ? 12.251 0.521 -36.918 1.00 84.50 96 ARG A O 1
ATOM 789 N N . LYS A 1 97 ? 13.396 1.258 -35.134 1.00 83.12 97 LYS A N 1
ATOM 790 C CA . LYS A 1 97 ? 14.403 2.009 -35.899 1.00 83.12 97 LYS A CA 1
ATOM 791 C C . LYS A 1 97 ? 15.550 1.125 -36.401 1.00 83.12 97 LYS A C 1
ATOM 793 O O . LYS A 1 97 ? 16.363 1.600 -37.185 1.00 83.12 97 LYS A O 1
ATOM 798 N N . GLY A 1 98 ? 15.643 -0.130 -35.948 1.00 73.75 98 GLY A N 1
ATOM 799 C CA . GLY A 1 98 ? 16.814 -0.983 -36.180 1.00 73.75 98 GLY A CA 1
ATOM 800 C C . GLY A 1 98 ? 18.093 -0.439 -35.527 1.00 73.75 98 GLY A C 1
ATOM 801 O O . GLY A 1 98 ? 19.193 -0.919 -35.799 1.00 73.75 98 GLY A O 1
ATOM 802 N N . GLU A 1 99 ? 17.960 0.569 -34.663 1.00 68.81 99 GLU A N 1
ATOM 803 C CA . GLU A 1 99 ? 19.059 1.236 -33.984 1.00 68.81 99 GLU A CA 1
ATOM 804 C C . GLU A 1 99 ? 19.370 0.456 -32.709 1.00 68.81 99 GLU A C 1
ATOM 806 O O . GLU A 1 99 ? 18.809 0.702 -31.641 1.00 68.81 99 GLU A O 1
ATOM 811 N N . ARG A 1 100 ? 20.302 -0.499 -32.793 1.00 65.50 100 ARG A N 1
ATOM 812 C CA . ARG A 1 100 ? 20.981 -0.949 -31.573 1.00 65.50 100 ARG A CA 1
ATOM 813 C C . ARG A 1 100 ? 21.782 0.233 -31.021 1.00 65.50 100 ARG A C 1
ATOM 815 O O . ARG A 1 100 ? 22.384 0.956 -31.819 1.00 65.50 100 ARG A O 1
ATOM 822 N N . PRO A 1 101 ? 21.824 0.461 -29.697 1.00 61.31 101 PRO A N 1
ATOM 823 C CA . PRO A 1 101 ? 22.650 1.521 -29.140 1.00 61.31 101 PRO A CA 1
ATOM 824 C C . PRO A 1 101 ? 24.112 1.288 -29.549 1.00 61.31 101 PRO A C 1
ATOM 826 O O . PRO A 1 101 ? 24.784 0.412 -29.025 1.00 61.31 101 PRO A O 1
ATOM 829 N N . LEU A 1 102 ? 24.617 2.069 -30.505 1.00 60.06 102 LEU A N 1
ATOM 830 C CA . LEU A 1 102 ? 25.997 1.952 -30.999 1.00 60.06 102 LEU A CA 1
ATOM 831 C C . LEU A 1 102 ? 27.033 2.379 -29.942 1.00 60.06 102 LEU A C 1
ATOM 833 O O . LEU A 1 102 ? 28.224 2.118 -30.084 1.00 60.06 102 LEU A O 1
ATOM 837 N N . VAL A 1 103 ? 26.578 3.054 -28.880 1.00 72.56 103 VAL A N 1
ATOM 838 C CA . VAL A 1 103 ? 27.410 3.582 -27.798 1.00 72.56 103 VAL A CA 1
ATOM 839 C C . VAL A 1 103 ? 27.158 2.780 -26.524 1.00 72.56 103 VAL A C 1
ATOM 841 O O . VAL A 1 103 ? 26.097 2.896 -25.909 1.00 72.56 103 VAL A O 1
ATOM 844 N N . LYS A 1 104 ? 28.178 2.032 -26.095 1.00 73.38 104 LYS A N 1
ATOM 845 C CA . LYS A 1 104 ? 28.159 1.144 -24.920 1.00 73.38 104 LYS A CA 1
ATOM 846 C C . LYS A 1 104 ? 27.642 1.814 -23.637 1.00 73.38 104 LYS A C 1
ATOM 848 O O . LYS A 1 104 ? 26.891 1.207 -22.884 1.00 73.38 104 LYS A O 1
ATOM 853 N N . SER A 1 105 ? 27.960 3.093 -23.419 1.00 76.56 105 SER A N 1
ATOM 854 C CA . SER A 1 105 ? 27.493 3.837 -22.238 1.00 76.56 105 SER A CA 1
ATOM 855 C C . SER A 1 105 ? 25.973 4.040 -22.197 1.00 76.56 105 SER A C 1
ATOM 857 O O . SER A 1 105 ? 25.387 4.057 -21.117 1.00 76.56 105 SER A O 1
ATOM 859 N N . LYS A 1 106 ? 25.307 4.166 -23.355 1.00 76.31 106 LYS A N 1
ATOM 860 C CA . LYS A 1 106 ? 23.842 4.301 -23.429 1.00 76.31 106 LYS A CA 1
ATOM 861 C C . LYS A 1 106 ? 23.141 2.969 -23.164 1.00 76.31 106 LYS A C 1
ATOM 863 O O . LYS A 1 106 ? 22.092 2.947 -22.526 1.00 76.31 106 LYS A O 1
ATOM 868 N N . GLU A 1 107 ? 23.738 1.874 -23.620 1.00 77.12 107 GLU A N 1
ATOM 869 C CA . GLU A 1 107 ? 23.261 0.517 -23.350 1.00 77.12 107 GLU A CA 1
ATOM 870 C C . GLU A 1 107 ? 23.387 0.164 -21.860 1.00 77.12 107 GLU A C 1
ATOM 872 O O . GLU A 1 107 ? 22.425 -0.294 -21.242 1.00 77.12 107 GLU A O 1
ATOM 877 N N . GLU A 1 108 ? 24.535 0.469 -21.247 1.00 82.62 108 GLU A N 1
ATOM 878 C CA . GLU A 1 108 ? 24.752 0.288 -19.808 1.00 82.62 108 GLU A CA 1
ATOM 879 C C . GLU A 1 108 ? 23.806 1.156 -18.968 1.00 82.62 108 GLU A C 1
ATOM 881 O O . GLU A 1 108 ? 23.231 0.671 -17.994 1.00 82.62 108 GLU A O 1
ATOM 886 N N . ALA A 1 109 ? 23.565 2.410 -19.365 1.00 83.00 109 ALA A N 1
ATOM 887 C CA . ALA A 1 109 ? 22.604 3.278 -18.686 1.00 83.00 109 ALA A CA 1
ATOM 888 C C . ALA A 1 109 ? 21.171 2.714 -18.730 1.00 83.00 109 ALA A C 1
ATOM 890 O O . ALA A 1 109 ? 20.468 2.740 -17.717 1.00 83.00 109 ALA A O 1
ATOM 891 N N . LEU A 1 110 ? 20.741 2.162 -19.873 1.00 83.25 110 LEU A N 1
ATOM 892 C CA . LEU A 1 110 ? 19.429 1.524 -20.007 1.00 83.25 110 LEU A CA 1
ATOM 893 C C . LEU A 1 110 ? 19.321 0.271 -19.131 1.00 83.25 110 LEU A C 1
ATOM 895 O O . LEU A 1 110 ? 18.340 0.110 -18.404 1.00 83.25 110 LEU A O 1
ATOM 899 N N . LYS A 1 111 ? 20.347 -0.585 -19.154 1.00 86.31 111 LYS A N 1
ATOM 900 C CA . LYS A 1 111 ? 20.422 -1.776 -18.302 1.00 86.31 111 LYS A CA 1
ATOM 901 C C . LYS A 1 111 ? 20.332 -1.405 -16.821 1.00 86.31 111 LYS A C 1
ATOM 903 O O . LYS A 1 111 ? 19.511 -1.972 -16.103 1.00 86.31 111 LYS A O 1
ATOM 908 N N . ASN A 1 112 ? 21.109 -0.414 -16.386 1.00 87.88 112 ASN A N 1
ATOM 909 C CA . ASN A 1 112 ? 21.100 0.069 -15.006 1.00 87.88 112 ASN A CA 1
ATOM 910 C C . ASN A 1 112 ? 19.728 0.627 -14.612 1.00 87.88 112 ASN A C 1
ATOM 912 O O . ASN A 1 112 ? 19.242 0.340 -13.522 1.00 87.88 112 ASN A O 1
ATOM 916 N N . ARG A 1 113 ? 19.054 1.358 -15.509 1.00 84.50 113 ARG A N 1
ATOM 917 C CA . ARG A 1 113 ? 17.694 1.866 -15.273 1.00 84.50 113 ARG A CA 1
ATOM 918 C C . ARG A 1 113 ? 16.673 0.739 -15.097 1.00 84.50 113 ARG A C 1
ATOM 920 O O . ARG A 1 113 ? 15.830 0.816 -14.203 1.00 84.50 113 ARG A O 1
ATOM 927 N N . ILE A 1 114 ? 16.738 -0.304 -15.925 1.00 86.88 114 ILE A N 1
ATOM 928 C CA . ILE A 1 114 ? 15.846 -1.470 -15.822 1.00 86.88 114 ILE A CA 1
ATOM 929 C C . ILE A 1 114 ? 16.103 -2.222 -14.510 1.00 86.88 114 ILE A C 1
ATOM 931 O O . ILE A 1 114 ? 15.152 -2.521 -13.787 1.00 86.88 114 ILE A O 1
ATOM 935 N N . MET A 1 115 ? 17.373 -2.464 -14.167 1.00 88.88 115 MET A N 1
ATOM 936 C CA . MET A 1 115 ? 17.754 -3.120 -12.912 1.00 88.88 115 MET A CA 1
ATOM 937 C C . MET A 1 115 ? 17.286 -2.324 -11.690 1.00 88.88 115 MET A C 1
ATOM 939 O O . MET 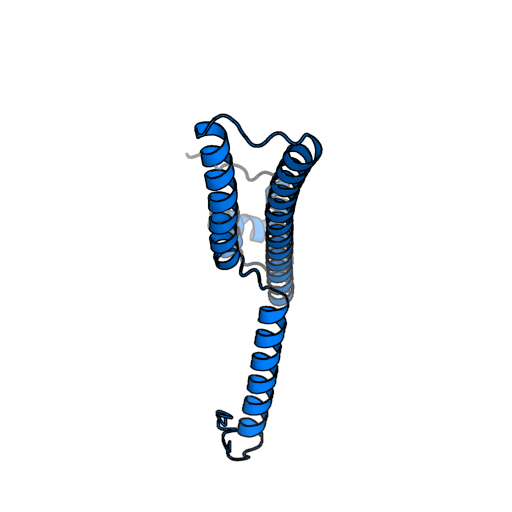A 1 115 ? 16.594 -2.877 -10.839 1.00 88.88 115 MET A O 1
ATOM 943 N N . ALA A 1 116 ? 17.551 -1.016 -11.657 1.00 85.75 116 ALA A N 1
ATOM 944 C CA . ALA A 1 116 ? 17.103 -0.134 -10.583 1.00 85.75 116 ALA A CA 1
ATOM 945 C C . ALA A 1 116 ? 15.573 -0.128 -10.447 1.00 85.75 116 ALA A C 1
ATOM 947 O O . ALA A 1 116 ? 15.051 -0.176 -9.339 1.00 85.75 116 ALA A O 1
ATOM 948 N N . THR A 1 117 ? 14.830 -0.139 -11.561 1.00 85.50 117 THR A N 1
ATOM 949 C CA . THR A 1 117 ? 13.358 -0.226 -11.524 1.00 85.50 117 THR A CA 1
ATOM 950 C C . THR A 1 117 ? 12.899 -1.541 -10.883 1.00 85.50 117 THR A C 1
ATOM 952 O O . THR A 1 117 ? 11.968 -1.542 -10.080 1.00 85.50 117 THR A O 1
ATOM 955 N N . SER A 1 118 ? 13.565 -2.659 -11.196 1.00 86.44 118 SER A N 1
ATOM 956 C CA . SER A 1 118 ? 13.251 -3.959 -10.594 1.00 86.44 118 SER A CA 1
ATOM 957 C C . SER A 1 118 ? 13.589 -4.019 -9.104 1.00 86.44 118 SER A C 1
ATOM 959 O O . SER A 1 118 ? 12.827 -4.617 -8.347 1.00 86.44 118 SER A O 1
ATOM 961 N N . GLU A 1 119 ? 14.714 -3.447 -8.680 1.00 86.88 119 GLU A N 1
ATOM 962 C CA . GLU A 1 119 ? 15.113 -3.410 -7.268 1.00 86.88 119 GLU A CA 1
ATOM 963 C C . GLU A 1 119 ? 14.182 -2.518 -6.453 1.00 86.88 119 GLU A C 1
ATOM 965 O O . GLU A 1 119 ? 13.686 -2.931 -5.405 1.00 86.88 119 GLU A O 1
ATOM 970 N N . LEU A 1 120 ? 13.856 -1.335 -6.978 1.00 84.81 120 LEU A N 1
ATOM 971 C CA . LEU A 1 120 ? 12.895 -0.436 -6.352 1.00 84.81 120 LEU A CA 1
ATOM 972 C C . LEU A 1 120 ? 11.522 -1.096 -6.222 1.00 84.81 120 LEU A C 1
ATOM 974 O O . LEU A 1 120 ? 10.893 -0.946 -5.181 1.00 84.81 120 LEU A O 1
ATOM 978 N N . PHE A 1 121 ? 11.072 -1.857 -7.225 1.00 85.19 121 PHE A N 1
ATOM 979 C CA . PHE A 1 121 ? 9.816 -2.602 -7.126 1.00 85.19 121 PHE A CA 1
ATOM 980 C C . PHE A 1 121 ? 9.855 -3.660 -6.016 1.00 85.19 121 PHE A C 1
ATOM 982 O O . PHE A 1 121 ? 8.890 -3.772 -5.267 1.00 85.19 121 PHE A O 1
ATOM 989 N N . LYS A 1 122 ? 10.960 -4.404 -5.857 1.00 86.19 122 LYS A N 1
ATOM 990 C CA . LYS A 1 122 ? 11.114 -5.381 -4.761 1.00 86.19 122 LYS A CA 1
ATOM 991 C C . LYS A 1 122 ? 11.038 -4.711 -3.387 1.00 86.19 122 LYS A C 1
ATOM 993 O O . LYS A 1 122 ? 10.296 -5.176 -2.531 1.00 86.19 122 LYS A O 1
ATOM 998 N N . LEU A 1 123 ? 11.730 -3.586 -3.206 1.00 82.94 123 LEU A N 1
ATOM 999 C CA . LEU A 1 123 ? 11.671 -2.816 -1.960 1.00 82.94 123 LEU A CA 1
ATOM 1000 C C . LEU A 1 123 ? 10.264 -2.258 -1.704 1.00 82.94 123 LEU A C 1
ATOM 1002 O O . LEU A 1 123 ? 9.749 -2.349 -0.593 1.00 82.94 123 LEU A O 1
ATOM 1006 N N . GLY A 1 124 ? 9.611 -1.723 -2.740 1.00 81.06 124 GLY A N 1
ATOM 1007 C CA . GLY A 1 124 ? 8.228 -1.253 -2.657 1.00 81.06 124 GLY A CA 1
ATOM 1008 C C . GLY A 1 124 ? 7.257 -2.379 -2.298 1.00 81.06 124 GLY A C 1
ATOM 1009 O O . GLY A 1 124 ? 6.337 -2.186 -1.506 1.00 81.06 124 GLY A O 1
ATOM 1010 N N . LYS A 1 125 ? 7.498 -3.584 -2.817 1.00 83.69 125 LYS A N 1
ATOM 1011 C CA . LYS A 1 125 ? 6.707 -4.771 -2.507 1.00 83.69 125 LYS A CA 1
ATOM 1012 C C . LYS A 1 125 ? 6.733 -5.111 -1.018 1.00 83.69 125 LYS A C 1
ATOM 1014 O O . LYS A 1 125 ? 5.678 -5.373 -0.446 1.00 83.69 125 LYS A O 1
ATOM 1019 N N . GLU A 1 126 ? 7.905 -5.049 -0.394 1.00 81.50 126 GLU A N 1
ATOM 1020 C CA . GLU A 1 126 ? 8.074 -5.285 1.044 1.00 81.50 126 GLU A CA 1
ATOM 1021 C C . GLU A 1 126 ? 7.464 -4.155 1.884 1.00 81.50 126 GLU A C 1
ATOM 1023 O O . GLU A 1 126 ? 6.663 -4.412 2.783 1.00 81.50 126 GLU A O 1
ATOM 1028 N N . LEU A 1 127 ? 7.776 -2.897 1.553 1.00 80.56 127 LEU A N 1
ATOM 1029 C CA . LEU A 1 127 ? 7.325 -1.718 2.303 1.00 80.56 127 LEU A CA 1
ATOM 1030 C C . LEU A 1 127 ? 5.802 -1.550 2.305 1.00 80.56 127 LEU A C 1
ATOM 1032 O O . LEU A 1 127 ? 5.221 -1.179 3.325 1.00 80.56 127 LEU A O 1
ATOM 1036 N N . PHE A 1 128 ? 5.154 -1.825 1.172 1.00 79.00 128 PHE A N 1
ATOM 1037 C CA . PHE A 1 128 ? 3.714 -1.630 0.991 1.00 79.00 128 PHE A CA 1
ATOM 1038 C C . PHE A 1 128 ? 2.924 -2.941 0.986 1.00 79.00 128 PHE A C 1
ATOM 1040 O O . PHE A 1 128 ? 1.725 -2.927 0.707 1.00 79.00 128 PHE A O 1
ATOM 1047 N N . SER A 1 129 ? 3.578 -4.068 1.305 1.00 78.69 129 SER A N 1
ATOM 1048 C CA . SER A 1 129 ? 2.969 -5.407 1.300 1.00 78.69 129 SER A CA 1
ATOM 1049 C C . SER A 1 129 ? 2.191 -5.688 0.007 1.00 78.69 129 SER A C 1
ATOM 1051 O O . SER A 1 129 ? 1.057 -6.168 0.030 1.00 78.69 129 SER A O 1
ATOM 1053 N N . ILE A 1 130 ? 2.779 -5.328 -1.137 1.00 79.38 130 ILE A N 1
ATOM 1054 C CA . ILE A 1 130 ? 2.161 -5.547 -2.447 1.00 79.38 130 ILE A CA 1
ATOM 1055 C C . ILE A 1 130 ? 2.236 -7.044 -2.743 1.00 79.38 130 ILE A C 1
ATOM 1057 O O . ILE A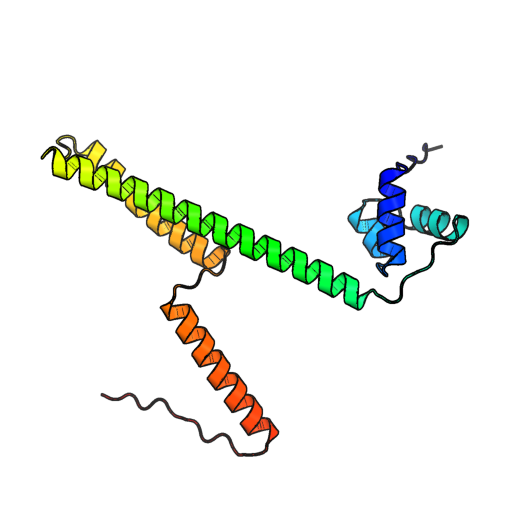 1 130 ? 3.317 -7.622 -2.812 1.00 79.38 130 ILE A O 1
ATOM 1061 N N . LEU A 1 131 ? 1.086 -7.676 -2.941 1.00 78.31 131 LEU A N 1
ATOM 1062 C CA . LEU A 1 131 ? 1.012 -9.081 -3.318 1.00 78.31 131 LEU A CA 1
ATOM 1063 C C . LEU A 1 131 ? 0.782 -9.186 -4.820 1.00 78.31 131 LEU A C 1
ATOM 1065 O O . LEU A 1 131 ? -0.052 -8.485 -5.395 1.00 78.31 131 LEU A O 1
ATOM 1069 N N . THR A 1 132 ? 1.528 -10.073 -5.465 1.00 79.50 132 THR A N 1
ATOM 1070 C CA . THR A 1 132 ? 1.174 -10.521 -6.812 1.00 79.50 132 THR A CA 1
ATOM 1071 C C . THR A 1 132 ? -0.123 -11.340 -6.758 1.00 79.50 132 THR A C 1
ATOM 1073 O O . THR A 1 132 ? -0.468 -11.872 -5.701 1.00 79.50 132 THR A O 1
ATOM 1076 N N . PRO A 1 133 ? -0.847 -11.497 -7.882 1.00 79.19 133 PRO A N 1
ATOM 1077 C CA . PRO A 1 133 ? -2.078 -12.288 -7.903 1.00 79.19 133 PRO A CA 1
ATOM 1078 C C . PRO A 1 133 ? -1.900 -13.714 -7.367 1.00 79.19 133 PRO A C 1
ATOM 1080 O O . PRO A 1 133 ? -2.770 -14.218 -6.666 1.00 79.19 133 PRO A O 1
ATOM 1083 N N . LEU A 1 134 ? -0.755 -14.345 -7.642 1.00 80.75 134 LEU A N 1
ATOM 1084 C CA . LEU A 1 134 ? -0.442 -15.678 -7.130 1.00 80.75 134 LEU A CA 1
ATOM 1085 C C . LEU A 1 134 ? -0.263 -15.674 -5.605 1.00 80.75 134 LEU A C 1
ATOM 1087 O O . LEU A 1 134 ? -0.851 -16.496 -4.911 1.00 80.75 134 LEU A O 1
ATOM 1091 N N . GLU A 1 135 ? 0.490 -14.712 -5.074 1.00 82.50 135 GLU A N 1
ATOM 1092 C CA . GLU A 1 135 ? 0.707 -14.581 -3.628 1.00 82.50 135 GLU A CA 1
ATOM 1093 C C . GLU A 1 135 ? -0.586 -14.247 -2.879 1.00 82.50 135 GLU A C 1
ATOM 1095 O O . GLU A 1 135 ? -0.772 -14.685 -1.747 1.00 82.50 135 GLU A O 1
ATOM 1100 N N . GLN A 1 136 ? -1.500 -13.509 -3.515 1.00 82.88 136 GLN A N 1
ATOM 1101 C CA . GLN A 1 136 ? -2.836 -13.262 -2.981 1.00 82.88 136 GLN A CA 1
ATOM 1102 C C . GLN A 1 136 ? -3.629 -14.571 -2.859 1.00 82.88 136 GLN A C 1
ATOM 1104 O O . GLN A 1 136 ? -4.188 -14.852 -1.800 1.00 82.88 136 GLN A O 1
ATOM 1109 N N . VAL A 1 137 ? -3.613 -15.409 -3.901 1.00 84.38 137 VAL A N 1
ATOM 1110 C CA . VAL A 1 137 ? -4.256 -16.733 -3.879 1.00 84.38 137 VAL A CA 1
ATOM 1111 C C . VAL A 1 137 ? -3.643 -17.630 -2.801 1.00 84.38 137 VAL A C 1
ATOM 1113 O O . VAL A 1 137 ? -4.374 -18.270 -2.047 1.00 84.38 137 VAL A O 1
ATOM 1116 N N . GLU A 1 138 ? -2.315 -17.654 -2.665 1.00 85.06 138 GLU A N 1
ATOM 1117 C CA . GLU A 1 138 ? -1.641 -18.414 -1.605 1.00 85.06 138 GLU A CA 1
ATOM 1118 C C . GLU A 1 138 ? -2.015 -17.928 -0.202 1.00 85.06 138 GLU A C 1
ATOM 1120 O O . GLU A 1 138 ? -2.231 -18.738 0.705 1.00 85.06 138 GLU A O 1
ATOM 1125 N N . LEU A 1 139 ? -2.090 -16.611 -0.006 1.00 84.56 139 LEU A N 1
ATOM 1126 C CA . LEU A 1 139 ? -2.493 -16.011 1.261 1.00 84.56 139 LEU A CA 1
ATOM 1127 C C . LEU A 1 139 ? -3.928 -16.413 1.619 1.00 84.56 139 LEU A C 1
ATOM 1129 O O . LEU A 1 139 ? -4.199 -16.795 2.759 1.00 84.56 139 LEU A O 1
ATOM 1133 N N . ASP A 1 140 ? -4.837 -16.368 0.649 1.00 82.81 140 ASP A N 1
ATOM 1134 C CA . ASP A 1 140 ? -6.235 -16.730 0.857 1.00 82.81 140 ASP A CA 1
ATOM 1135 C C . ASP A 1 140 ? -6.395 -18.235 1.116 1.00 82.81 140 ASP A C 1
ATOM 1137 O O . ASP A 1 140 ? -7.120 -18.625 2.032 1.00 82.81 140 ASP A O 1
ATOM 1141 N N . LEU A 1 141 ? -5.623 -19.090 0.439 1.00 83.25 141 LEU A N 1
ATOM 1142 C CA . LEU A 1 141 ? -5.546 -20.520 0.758 1.00 83.25 141 LEU A CA 1
ATOM 1143 C C . LEU A 1 141 ? -5.038 -20.766 2.186 1.00 83.25 141 LEU A C 1
ATOM 1145 O O . LEU A 1 141 ? -5.617 -21.575 2.917 1.00 83.25 141 LEU A O 1
ATOM 1149 N N . LYS A 1 142 ? -3.990 -20.054 2.621 1.00 86.62 142 LYS A N 1
ATOM 1150 C CA . LYS A 1 142 ? -3.477 -20.132 4.001 1.00 86.62 142 LYS A CA 1
ATOM 1151 C C . LYS A 1 142 ? -4.530 -19.691 5.019 1.00 86.62 142 LYS A C 1
ATOM 1153 O O . LYS A 1 142 ? -4.677 -20.342 6.053 1.00 86.62 142 LYS A O 1
ATOM 1158 N N . ARG A 1 143 ? -5.303 -18.640 4.723 1.00 83.06 143 ARG A N 1
ATOM 1159 C CA . ARG A 1 143 ? -6.421 -18.181 5.567 1.00 83.06 143 ARG A CA 1
ATOM 1160 C C . ARG A 1 143 ? -7.525 -19.225 5.672 1.00 83.06 143 ARG A C 1
ATOM 1162 O O . ARG A 1 143 ? -7.986 -19.498 6.775 1.00 83.06 143 ARG A O 1
ATOM 1169 N N . VAL A 1 144 ? -7.907 -19.848 4.558 1.00 84.94 144 VAL A N 1
ATOM 1170 C CA . VAL A 1 144 ? -8.899 -20.933 4.556 1.00 84.94 144 VAL A CA 1
ATOM 1171 C C . VAL A 1 144 ? -8.409 -22.107 5.404 1.00 84.94 144 VAL A C 1
ATOM 1173 O O . VAL A 1 144 ? -9.142 -22.564 6.279 1.00 84.94 144 VAL A O 1
ATOM 1176 N N . LYS A 1 145 ? -7.157 -22.552 5.221 1.00 81.50 145 LYS A N 1
ATOM 1177 C CA . LYS A 1 145 ? -6.553 -23.612 6.048 1.00 81.50 145 LYS A CA 1
ATOM 1178 C C . LYS A 1 145 ? -6.568 -23.249 7.538 1.00 81.50 145 LYS A C 1
ATOM 1180 O O . LYS A 1 145 ? -6.933 -24.081 8.366 1.00 81.50 145 LYS A O 1
ATOM 1185 N N . TYR A 1 146 ? -6.218 -22.009 7.879 1.00 82.06 146 TYR A N 1
ATOM 1186 C CA . TYR A 1 146 ? -6.242 -21.516 9.256 1.00 82.06 146 TYR A CA 1
ATOM 1187 C C . TYR A 1 146 ? -7.653 -21.531 9.861 1.00 82.06 146 TYR A C 1
ATOM 1189 O O . TYR A 1 146 ? -7.837 -22.043 10.964 1.00 82.06 146 TYR A O 1
ATOM 1197 N N . GLU A 1 147 ? -8.659 -21.026 9.145 1.00 77.19 147 GLU A N 1
ATOM 1198 C CA . GLU A 1 147 ? -10.048 -21.010 9.621 1.00 77.19 147 GLU A CA 1
ATOM 1199 C C . GLU A 1 147 ? -10.617 -22.424 9.793 1.00 77.19 147 GLU A C 1
ATOM 1201 O O . GLU A 1 147 ? -11.306 -22.700 10.777 1.00 77.19 147 GLU A O 1
ATOM 1206 N N . VAL A 1 148 ? -10.283 -23.347 8.887 1.00 79.81 148 VAL A N 1
ATOM 1207 C CA . VAL A 1 148 ? -10.643 -24.767 9.017 1.00 79.81 148 VAL A CA 1
ATOM 1208 C C . VAL A 1 148 ? -9.985 -25.385 10.253 1.00 79.81 148 VAL A C 1
ATOM 1210 O O . VAL A 1 148 ? -10.672 -26.019 11.052 1.00 79.81 148 VAL A O 1
ATOM 1213 N N . GLY A 1 149 ? -8.687 -25.150 10.470 1.00 76.06 149 GLY A N 1
ATOM 1214 C CA . GLY A 1 149 ? -7.977 -25.636 11.659 1.00 76.06 149 GLY A CA 1
ATOM 1215 C C . GLY A 1 149 ? -8.540 -25.062 12.962 1.00 76.06 149 GLY A C 1
ATOM 1216 O O . GLY A 1 149 ? -8.743 -25.787 13.934 1.00 76.06 149 GLY A O 1
ATOM 1217 N N . LYS A 1 150 ? -8.878 -23.770 12.972 1.00 79.12 150 LYS A N 1
ATOM 1218 C CA . LYS A 1 150 ? -9.505 -23.097 14.115 1.00 79.12 150 LYS A CA 1
ATOM 1219 C C . LYS A 1 150 ? -10.875 -23.690 14.452 1.00 79.12 150 LYS A C 1
ATOM 1221 O O . LYS A 1 150 ? -11.182 -23.852 15.632 1.00 79.12 150 LYS A O 1
ATOM 1226 N N . ARG A 1 151 ? -11.686 -24.027 13.441 1.00 74.44 151 ARG A N 1
ATOM 1227 C CA . ARG A 1 151 ? -12.967 -24.729 13.637 1.00 74.44 151 ARG A CA 1
ATOM 1228 C C . ARG A 1 151 ? -12.756 -26.137 14.183 1.00 74.44 151 ARG A C 1
ATOM 1230 O O . ARG A 1 151 ? -13.360 -26.464 15.192 1.00 74.44 151 ARG A O 1
ATOM 1237 N N . ALA A 1 152 ? -11.833 -26.910 13.612 1.00 69.44 152 ALA A N 1
ATOM 1238 C CA . ALA A 1 152 ? -11.530 -28.266 14.080 1.00 69.44 152 ALA A CA 1
ATOM 1239 C C . ALA A 1 152 ? -11.121 -28.307 15.566 1.00 69.44 152 ALA A C 1
ATOM 1241 O O . ALA A 1 152 ? -11.628 -29.132 16.324 1.00 69.44 152 ALA A O 1
ATOM 1242 N N . ILE A 1 153 ? -10.280 -27.360 16.006 1.00 73.06 153 ILE A N 1
ATOM 1243 C CA . ILE A 1 153 ? -9.895 -27.212 17.421 1.00 73.06 153 ILE A CA 1
ATOM 1244 C C . ILE A 1 153 ? -11.108 -26.860 18.294 1.00 73.06 153 ILE A C 1
ATOM 1246 O O . ILE A 1 153 ? -11.259 -27.397 19.389 1.00 73.06 153 ILE A O 1
ATOM 1250 N N . LYS A 1 154 ? -11.973 -25.956 17.821 1.00 70.94 154 LYS A N 1
ATOM 1251 C CA . LYS A 1 154 ? -13.163 -25.509 18.558 1.00 70.94 154 LYS A CA 1
ATOM 1252 C C . LYS A 1 154 ? -14.225 -26.608 18.686 1.00 70.94 154 LYS A C 1
ATOM 1254 O O . LYS A 1 154 ? -14.893 -26.674 19.713 1.00 70.94 154 LYS A O 1
ATOM 1259 N N . ASP A 1 155 ? -14.329 -27.471 17.682 1.00 72.56 155 ASP A N 1
ATOM 1260 C CA . ASP A 1 155 ? -15.293 -28.572 17.617 1.00 72.56 155 ASP A CA 1
ATOM 1261 C C . ASP A 1 155 ? -14.760 -29.865 18.272 1.00 72.56 155 ASP A C 1
ATOM 1263 O O . ASP A 1 155 ? -15.429 -30.895 18.258 1.00 72.56 155 ASP A O 1
ATOM 1267 N N . GLY A 1 156 ? -13.559 -29.828 18.869 1.00 51.94 156 GLY A N 1
ATOM 1268 C CA . GLY A 1 156 ? -12.971 -30.957 19.598 1.00 51.94 156 GLY A CA 1
ATOM 1269 C C . GLY A 1 156 ? -12.557 -32.140 18.717 1.00 51.94 156 GLY A C 1
ATOM 1270 O O . GLY A 1 156 ? -12.239 -33.211 19.236 1.00 51.94 156 GLY A O 1
ATOM 1271 N N . VAL A 1 157 ? -12.538 -31.965 17.393 1.00 56.78 157 VAL A N 1
ATOM 1272 C CA . VAL A 1 157 ? -12.083 -32.985 16.447 1.00 56.78 157 VAL A CA 1
ATOM 1273 C C . VAL A 1 157 ? -10.564 -32.894 16.375 1.00 56.78 157 VAL A C 1
ATOM 1275 O O . VAL A 1 157 ? -10.010 -31.904 15.898 1.00 56.78 157 VAL A O 1
ATOM 1278 N N . GLY A 1 158 ? -9.883 -33.922 16.891 1.00 47.72 158 GLY A N 1
ATOM 1279 C CA . GLY A 1 158 ? -8.426 -34.026 16.856 1.00 47.72 158 GLY A CA 1
ATOM 1280 C C . GLY A 1 158 ? -7.892 -33.721 15.457 1.00 47.72 158 GLY A C 1
ATOM 1281 O O . GLY A 1 158 ? -8.308 -34.337 14.476 1.00 47.72 158 GLY A O 1
ATOM 1282 N N . VAL A 1 159 ? -6.999 -32.735 15.376 1.00 50.03 159 VAL A N 1
ATOM 1283 C CA . VAL A 1 159 ? -6.404 -32.249 14.131 1.00 50.03 159 VAL A CA 1
ATOM 1284 C C . VAL A 1 159 ? -5.515 -33.358 13.560 1.00 50.03 159 VAL A C 1
ATOM 1286 O O . VAL A 1 159 ? -4.329 -33.439 13.869 1.00 50.03 159 VAL A O 1
ATOM 1289 N N . MET A 1 160 ? -6.084 -34.254 12.749 1.00 48.53 160 MET A N 1
ATOM 1290 C CA . MET A 1 160 ? -5.285 -35.104 11.872 1.00 48.53 160 MET A CA 1
ATOM 1291 C C . MET A 1 160 ? -4.706 -34.199 10.793 1.00 48.53 160 MET A C 1
ATOM 1293 O O . MET A 1 160 ? -5.405 -33.734 9.894 1.00 48.53 160 MET A O 1
ATOM 1297 N N . PHE A 1 161 ? -3.421 -33.906 10.958 1.00 50.84 161 PHE A N 1
ATOM 1298 C CA . PHE A 1 161 ? -2.587 -33.202 10.005 1.00 50.84 161 PHE A CA 1
ATOM 1299 C C . PHE A 1 161 ? -2.831 -33.740 8.591 1.00 50.84 161 PHE A C 1
ATOM 1301 O O . PHE A 1 161 ? -2.563 -34.907 8.303 1.00 50.84 161 PHE A O 1
ATOM 1308 N N . LEU A 1 162 ? -3.287 -32.860 7.698 1.00 47.31 162 LEU A N 1
ATOM 1309 C CA . LEU A 1 162 ? -3.007 -32.998 6.276 1.00 47.31 162 LEU A CA 1
ATOM 1310 C C . LEU A 1 162 ? -1.502 -32.773 6.137 1.00 47.31 162 LEU A C 1
ATOM 1312 O O . LEU A 1 162 ? -1.049 -31.643 5.972 1.00 47.31 162 LEU A O 1
ATOM 1316 N N . SER A 1 163 ? -0.739 -33.845 6.347 1.00 47.41 163 SER A N 1
ATOM 1317 C CA . SER A 1 163 ? 0.660 -33.891 5.960 1.00 47.41 163 SER A CA 1
ATOM 1318 C C . SER A 1 163 ? 0.716 -33.582 4.472 1.00 47.41 163 SER A C 1
ATOM 1320 O O . SER A 1 163 ? -0.017 -34.176 3.677 1.00 47.41 163 SER A O 1
ATOM 1322 N N . ASP A 1 164 ? 1.550 -32.608 4.125 1.00 48.53 164 ASP A N 1
ATOM 1323 C CA . ASP A 1 164 ? 2.005 -32.409 2.763 1.00 48.53 164 ASP A CA 1
ATOM 1324 C C . ASP A 1 164 ? 2.610 -33.744 2.311 1.00 48.53 164 ASP A C 1
ATOM 1326 O O . ASP A 1 164 ? 3.714 -34.118 2.706 1.00 48.53 164 ASP A O 1
ATOM 1330 N N . LYS A 1 165 ? 1.841 -34.520 1.541 1.00 41.06 165 LYS A N 1
ATOM 1331 C CA . LYS A 1 165 ? 2.435 -35.527 0.677 1.00 41.06 165 LYS A CA 1
ATOM 1332 C C . LYS A 1 165 ? 3.165 -34.742 -0.397 1.00 41.06 165 LYS A C 1
ATOM 1334 O O . LYS A 1 165 ? 2.548 -34.189 -1.303 1.00 41.06 165 LYS A O 1
ATOM 1339 N N . GLU A 1 166 ? 4.474 -34.647 -0.213 1.00 46.81 166 GLU A N 1
ATOM 1340 C CA . GLU A 1 166 ? 5.422 -34.550 -1.310 1.00 46.81 166 GLU A CA 1
ATOM 1341 C C . GLU A 1 166 ? 5.064 -35.654 -2.314 1.00 46.81 166 GLU A C 1
ATOM 1343 O O . GLU A 1 166 ? 5.329 -36.835 -2.083 1.00 46.81 166 GLU A O 1
ATOM 1348 N N . ASP A 1 167 ? 4.378 -35.275 -3.389 1.00 42.47 167 ASP A N 1
ATOM 1349 C CA . ASP A 1 167 ? 4.285 -36.103 -4.582 1.00 42.47 167 ASP A CA 1
ATOM 1350 C C . ASP A 1 167 ? 5.624 -35.955 -5.317 1.00 42.47 167 ASP A C 1
ATOM 1352 O O . ASP A 1 167 ? 6.006 -34.852 -5.724 1.00 42.47 167 ASP A O 1
ATOM 1356 N N . GLY A 1 168 ? 6.369 -37.063 -5.358 1.00 36.44 168 GLY A N 1
ATOM 1357 C CA . GLY A 1 168 ? 7.661 -37.196 -6.034 1.00 36.44 168 GLY A CA 1
ATOM 1358 C C . GLY A 1 168 ? 7.580 -37.331 -7.548 1.00 36.44 168 GLY A C 1
ATOM 1359 O O . GLY A 1 168 ? 6.462 -37.366 -8.109 1.00 36.44 168 GLY A O 1
#

pLDDT: mean 77.9, std 12.43, range [36.44, 90.44]

Organism: NCBI:txid1123000

Sequence (168 aa):
MAKYKKIPTQLKTEIKKAYEAGVDLVDLSIKYTVNYGTLRNIASKEEWQKGKSKAILQQAIIEDDISKRVELRDEIIGYYQNLHKSNLSYLMELERKGERPLVKSKEEALKNRIMATSELFKLGKELFSILTPLEQVELDLKRVKYEVGKRAIKDGVGVMFLSDKEDG